Protein AF-A0A1V6Q5E6-F1 (afdb_monomer_lite)

Sequence (148 aa):
MKRSRRQRTRKPESDSGEDDIIAATSSDSEQGDATYETDLTELEDVSSPRKRLRHEGNLALEPEVSYDAGELYEDPLDEGGVDLSEIPEDFDKAPGTIERRERIESRWKRYCVSQVRNRPNEPKWREAEEALRQASNNNIYRFLRWCL

Structure (mmCIF, N/CA/C/O backbone):
data_AF-A0A1V6Q5E6-F1
#
_entry.id   AF-A0A1V6Q5E6-F1
#
loop_
_atom_site.group_PDB
_atom_site.id
_atom_site.type_symbol
_atom_site.label_atom_id
_atom_site.label_alt_id
_atom_site.label_comp_id
_atom_site.label_asym_id
_atom_site.label_entity_id
_atom_site.label_seq_id
_atom_site.pdbx_PDB_ins_code
_atom_site.Cartn_x
_atom_site.Cartn_y
_atom_site.Cartn_z
_atom_site.occupancy
_atom_site.B_iso_or_equiv
_atom_site.auth_seq_id
_atom_site.auth_comp_id
_atom_site.auth_asym_id
_atom_site.auth_atom_id
_atom_site.pdbx_PDB_model_num
ATOM 1 N N . MET A 1 1 ? -44.774 -5.336 -28.197 1.00 40.59 1 MET A N 1
ATOM 2 C CA . MET A 1 1 ? -45.723 -6.390 -27.747 1.00 40.59 1 MET A CA 1
ATOM 3 C C . MET A 1 1 ? -45.002 -7.736 -27.676 1.00 40.59 1 MET A C 1
ATOM 5 O O . MET A 1 1 ? -44.041 -7.901 -28.406 1.00 40.59 1 MET A O 1
ATOM 9 N N . LYS A 1 2 ? -45.515 -8.677 -26.863 1.00 55.44 2 LYS A N 1
ATOM 10 C CA . LYS A 1 2 ? -45.087 -10.091 -26.703 1.00 55.44 2 LYS A CA 1
ATOM 11 C C . LYS A 1 2 ? -43.694 -10.334 -26.080 1.00 55.44 2 LYS A C 1
ATOM 13 O O . LYS A 1 2 ? -42.654 -10.114 -26.681 1.00 55.44 2 LYS A O 1
ATOM 18 N N . ARG A 1 3 ? -43.724 -10.848 -24.842 1.00 52.19 3 ARG A N 1
ATOM 19 C CA . ARG A 1 3 ? -42.598 -11.448 -24.102 1.00 52.19 3 ARG A CA 1
ATOM 20 C C . ARG A 1 3 ? -42.420 -12.908 -24.542 1.00 52.19 3 ARG A C 1
ATOM 22 O O . ARG A 1 3 ? -43.413 -13.543 -24.887 1.00 52.19 3 ARG A O 1
ATOM 29 N N . SER A 1 4 ? -41.232 -13.484 -24.363 1.00 59.69 4 SER A N 1
ATOM 30 C CA . SER A 1 4 ? -41.102 -14.931 -24.139 1.00 59.69 4 SER A CA 1
ATOM 31 C C . SER A 1 4 ? -40.084 -15.206 -23.035 1.00 59.69 4 SER A C 1
ATOM 33 O O . SER A 1 4 ? -38.993 -14.645 -23.026 1.00 59.69 4 SER A O 1
ATOM 35 N N . ARG A 1 5 ? -40.482 -16.032 -22.066 1.00 60.09 5 ARG A N 1
ATOM 36 C CA . ARG A 1 5 ? -39.714 -16.428 -20.880 1.00 60.09 5 ARG A CA 1
ATOM 37 C C . ARG A 1 5 ? -39.904 -17.932 -20.730 1.00 60.09 5 ARG A C 1
ATOM 39 O O . ARG A 1 5 ? -41.044 -18.374 -20.617 1.00 60.09 5 ARG A O 1
ATOM 46 N N . ARG A 1 6 ? -38.823 -18.709 -20.669 1.00 58.12 6 ARG A N 1
ATOM 47 C CA . ARG A 1 6 ? -38.855 -20.079 -20.131 1.00 58.12 6 ARG A CA 1
ATOM 48 C C . ARG A 1 6 ? -37.880 -20.186 -18.960 1.00 58.12 6 ARG A C 1
ATOM 50 O O . ARG A 1 6 ? -36.851 -19.523 -18.941 1.00 58.12 6 ARG A O 1
ATOM 57 N N . GLN A 1 7 ? -38.286 -20.943 -17.946 1.00 48.78 7 GLN A N 1
ATOM 58 C CA . GLN A 1 7 ? -37.579 -21.164 -16.679 1.00 48.78 7 GLN A CA 1
ATOM 59 C C . GLN A 1 7 ? -37.316 -22.670 -16.487 1.00 48.78 7 GLN A C 1
ATOM 61 O O . GLN A 1 7 ? -38.016 -23.456 -17.123 1.00 48.78 7 GLN A O 1
ATOM 66 N N . ARG A 1 8 ? -36.493 -23.012 -15.469 1.00 46.16 8 ARG A N 1
ATOM 67 C CA . ARG A 1 8 ? -36.421 -24.319 -14.749 1.00 46.16 8 ARG A CA 1
ATOM 68 C C . ARG A 1 8 ? -35.849 -25.497 -15.580 1.00 46.16 8 ARG A C 1
ATOM 70 O O . ARG A 1 8 ? -36.065 -25.532 -16.780 1.00 46.16 8 ARG A O 1
ATOM 77 N N . THR A 1 9 ? -35.120 -26.501 -15.062 1.00 41.97 9 THR A N 1
ATOM 78 C CA . THR A 1 9 ? -34.518 -26.865 -13.735 1.00 41.97 9 THR A CA 1
ATOM 79 C C . THR A 1 9 ? -33.318 -27.831 -14.009 1.00 41.97 9 THR A C 1
ATOM 81 O O . THR A 1 9 ? -33.055 -28.065 -15.181 1.00 41.97 9 THR A O 1
ATOM 84 N N . ARG A 1 10 ? -32.532 -28.441 -13.094 1.00 42.34 10 ARG A N 1
ATOM 85 C CA . ARG A 1 10 ? -32.538 -28.684 -11.622 1.00 42.34 10 ARG A CA 1
ATOM 86 C C . ARG A 1 10 ? -31.073 -28.886 -11.120 1.00 42.34 10 ARG A C 1
ATOM 88 O O . ARG A 1 10 ? -30.170 -28.958 -11.943 1.00 42.34 10 ARG A O 1
ATOM 95 N N . LYS A 1 11 ? -30.857 -29.055 -9.804 1.00 46.03 11 LYS A N 1
ATOM 96 C CA . LYS A 1 11 ? -29.747 -29.859 -9.217 1.00 46.03 11 LYS A CA 1
ATOM 97 C C . LYS A 1 11 ? -30.192 -31.336 -9.052 1.00 46.03 11 LYS A C 1
ATOM 99 O O . LYS A 1 11 ? -31.403 -31.576 -9.115 1.00 46.03 11 LYS A O 1
ATOM 104 N N . PRO A 1 12 ? -29.271 -32.304 -8.892 1.00 55.62 12 PRO A N 1
ATOM 105 C CA . PRO A 1 12 ? -28.794 -32.724 -7.552 1.00 55.62 12 PRO A CA 1
ATOM 106 C C . PRO A 1 12 ? -27.243 -32.675 -7.472 1.00 55.62 12 PRO A C 1
ATOM 108 O O . PRO A 1 12 ? -26.594 -32.634 -8.510 1.00 55.62 12 PRO A O 1
ATOM 111 N N . GLU A 1 13 ? -26.555 -32.450 -6.348 1.00 42.53 13 GLU A N 1
ATOM 112 C CA . GLU A 1 13 ? -26.527 -33.183 -5.061 1.00 42.53 13 GLU A CA 1
ATOM 113 C C . GLU A 1 13 ? -26.047 -34.639 -5.176 1.00 42.53 13 GLU A C 1
ATOM 115 O O . GLU A 1 13 ? -26.749 -35.499 -5.699 1.00 42.53 13 GLU A O 1
ATOM 120 N N . SER A 1 14 ? -24.846 -34.893 -4.651 1.00 53.09 14 SER A N 1
ATOM 121 C CA . SER A 1 14 ? -24.370 -36.204 -4.211 1.00 53.09 14 SER A CA 1
ATOM 122 C C . SER A 1 14 ? -23.356 -35.960 -3.094 1.00 53.09 14 SER A C 1
ATOM 124 O O . SER A 1 14 ? -22.399 -35.215 -3.295 1.00 53.09 14 SER A O 1
ATOM 126 N N . ASP A 1 15 ? -23.617 -36.549 -1.935 1.00 47.75 15 ASP A N 1
ATOM 127 C CA . ASP A 1 15 ? -22.832 -36.488 -0.699 1.00 47.75 15 ASP A CA 1
ATOM 128 C C . ASP A 1 15 ? -22.757 -37.919 -0.135 1.00 47.75 15 ASP A C 1
ATOM 130 O O . ASP A 1 15 ? -23.718 -38.672 -0.326 1.00 47.75 15 ASP A O 1
ATOM 134 N N . SER A 1 16 ? -21.607 -38.295 0.439 1.00 47.53 16 SER A N 1
ATOM 135 C CA . SER A 1 16 ? -21.148 -39.644 0.863 1.00 47.53 16 SER A CA 1
ATOM 136 C C . SER A 1 16 ? -19.661 -39.787 0.493 1.00 47.53 16 SER A C 1
ATOM 138 O O . SER A 1 16 ? -19.301 -39.507 -0.651 1.00 47.53 16 SER A O 1
ATOM 140 N N . GLY A 1 17 ? -18.744 -40.228 1.357 1.00 42.28 17 GLY A N 1
ATOM 141 C CA . GLY A 1 17 ? -18.836 -40.688 2.749 1.00 42.28 17 GLY A CA 1
ATOM 142 C C . GLY A 1 17 ? -17.412 -40.969 3.273 1.00 42.28 17 GLY A C 1
ATOM 143 O O . GLY A 1 17 ? -16.461 -40.904 2.494 1.00 42.28 17 GLY A O 1
ATOM 144 N N . GLU A 1 18 ? -17.257 -41.204 4.576 1.00 56.50 18 GLU A N 1
ATOM 145 C CA . GLU A 1 18 ? -15.961 -41.272 5.285 1.00 56.50 18 GLU A CA 1
ATOM 146 C C . GLU A 1 18 ? -15.202 -42.630 5.212 1.00 56.50 18 GLU A C 1
ATOM 148 O O . GLU A 1 18 ? -15.596 -43.517 4.457 1.00 56.50 18 GLU A O 1
ATOM 153 N N . ASP A 1 19 ? -14.118 -42.740 6.007 1.00 49.97 19 ASP A N 1
ATOM 154 C CA . ASP A 1 19 ? -13.288 -43.923 6.361 1.00 49.97 19 ASP A CA 1
ATOM 155 C C . ASP A 1 19 ? -12.092 -44.348 5.448 1.00 49.97 19 ASP A C 1
ATOM 157 O O . ASP A 1 19 ? -12.187 -44.310 4.224 1.00 49.97 19 ASP A O 1
ATOM 161 N N . ASP A 1 20 ? -10.929 -44.842 5.941 1.00 50.84 20 ASP A N 1
ATOM 162 C CA . ASP A 1 20 ? -10.232 -44.691 7.251 1.00 50.84 20 ASP A CA 1
ATOM 163 C C . ASP A 1 20 ? -8.749 -45.241 7.209 1.00 50.84 20 ASP A C 1
ATOM 165 O O . ASP A 1 20 ? -8.377 -45.974 6.295 1.00 50.84 20 ASP A O 1
ATOM 169 N N . ILE A 1 21 ? -7.932 -44.904 8.229 1.00 48.59 21 ILE A N 1
ATOM 170 C CA . ILE A 1 21 ? -6.675 -45.495 8.808 1.00 48.59 21 ILE A CA 1
ATOM 171 C C . ILE A 1 21 ? -5.339 -45.815 8.035 1.00 48.59 21 ILE A C 1
ATOM 173 O O . ILE A 1 21 ? -5.259 -46.658 7.151 1.00 48.59 21 ILE A O 1
ATOM 177 N N . ILE A 1 22 ? -4.240 -45.254 8.598 1.00 49.56 22 ILE A N 1
ATOM 178 C CA . ILE A 1 22 ? -2.800 -45.666 8.764 1.00 49.56 22 ILE A CA 1
ATOM 179 C C . ILE A 1 22 ? -1.934 -46.373 7.688 1.00 49.56 22 ILE A C 1
ATOM 181 O O . ILE A 1 22 ? -2.155 -47.520 7.319 1.00 49.56 22 ILE A O 1
ATOM 185 N N . ALA A 1 23 ? -0.724 -45.811 7.501 1.00 46.88 23 ALA A N 1
ATOM 186 C CA . ALA A 1 23 ? 0.557 -46.458 7.867 1.00 46.88 23 ALA A CA 1
ATOM 187 C C . ALA A 1 23 ? 1.662 -45.397 8.115 1.00 46.88 23 ALA A C 1
ATOM 189 O O . ALA A 1 23 ? 1.610 -44.311 7.545 1.00 46.88 23 ALA A O 1
ATOM 190 N N . ALA A 1 24 ? 2.654 -45.695 8.964 1.00 47.88 24 ALA A N 1
ATOM 191 C CA . ALA A 1 24 ? 3.768 -44.794 9.314 1.00 47.88 24 ALA A CA 1
ATOM 192 C C . ALA A 1 24 ? 5.147 -45.401 8.963 1.00 47.88 24 ALA A C 1
ATOM 194 O O . ALA A 1 24 ? 5.218 -46.566 8.580 1.00 47.88 24 ALA A O 1
ATOM 195 N N . THR A 1 25 ? 6.230 -44.638 9.205 1.00 43.53 25 THR A N 1
ATOM 196 C CA . THR A 1 25 ? 7.675 -44.959 8.996 1.00 43.53 25 THR A CA 1
ATOM 197 C C . THR A 1 25 ? 8.135 -44.905 7.525 1.00 43.53 25 THR A C 1
ATOM 199 O O . THR A 1 25 ? 7.429 -45.364 6.641 1.00 43.53 25 THR A O 1
ATOM 202 N N . SER A 1 26 ? 9.266 -44.287 7.159 1.00 44.53 26 SER A N 1
ATOM 203 C CA . SER A 1 26 ? 10.617 -44.423 7.732 1.00 44.53 26 SER A CA 1
ATOM 204 C C . SER A 1 26 ? 11.540 -43.232 7.408 1.00 44.53 26 SER A C 1
ATOM 206 O O . SER A 1 26 ? 11.320 -42.556 6.411 1.00 44.53 26 SER A O 1
ATOM 208 N N . SER A 1 27 ? 12.611 -43.107 8.204 1.00 46.81 27 SER A N 1
ATOM 209 C CA . SER A 1 27 ? 13.894 -42.406 7.977 1.00 46.81 27 SER A CA 1
ATOM 210 C C . SER A 1 27 ? 13.867 -40.916 7.590 1.00 46.81 27 SER A C 1
ATOM 212 O O . SER A 1 27 ? 13.299 -40.520 6.583 1.00 46.81 27 SER A O 1
ATOM 214 N N . ASP A 1 28 ? 14.432 -40.007 8.384 1.00 47.72 28 ASP A N 1
ATOM 215 C CA . ASP A 1 28 ? 15.825 -39.953 8.876 1.00 47.72 28 ASP A CA 1
ATOM 216 C C . ASP A 1 28 ? 16.851 -39.665 7.768 1.00 47.72 28 ASP A C 1
ATOM 218 O O . ASP A 1 28 ? 17.113 -40.487 6.888 1.00 47.72 28 ASP A O 1
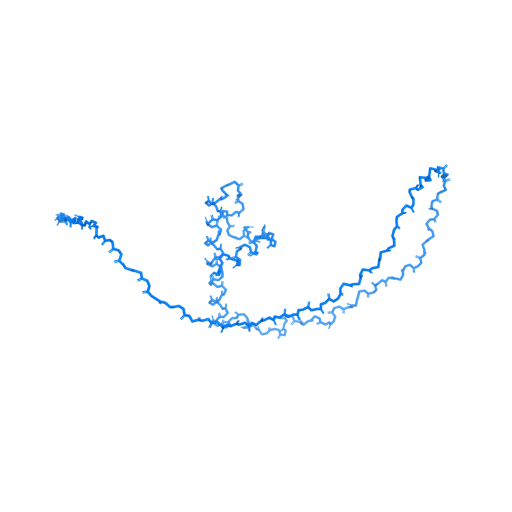ATOM 222 N N . SER A 1 29 ? 17.416 -38.462 7.829 1.00 57.75 29 SER A N 1
ATOM 223 C CA . SER A 1 29 ? 18.678 -38.052 7.213 1.00 57.75 29 SER A CA 1
ATOM 224 C C . SER A 1 29 ? 19.098 -36.763 7.907 1.00 57.75 29 SER A C 1
ATOM 226 O O . SER A 1 29 ? 18.480 -35.711 7.735 1.00 57.75 29 SER A O 1
ATOM 228 N N . GLU A 1 30 ? 20.099 -36.897 8.765 1.00 53.50 30 GLU A N 1
ATOM 229 C CA . GLU A 1 30 ? 20.595 -35.839 9.633 1.00 53.50 30 GLU A CA 1
ATOM 230 C C . GLU A 1 30 ? 21.425 -34.776 8.881 1.00 53.50 30 GLU A C 1
ATOM 232 O O . GLU A 1 30 ? 21.711 -34.876 7.689 1.00 53.50 30 GLU A O 1
ATOM 237 N N . GLN A 1 31 ? 21.923 -33.825 9.676 1.00 53.91 31 GLN A N 1
ATOM 238 C CA . GLN A 1 31 ? 23.225 -33.178 9.494 1.00 53.91 31 GLN A CA 1
ATOM 239 C C . GLN A 1 31 ? 23.285 -31.942 8.578 1.00 53.91 31 GLN A C 1
ATOM 241 O O . GLN A 1 31 ? 23.606 -31.979 7.393 1.00 53.91 31 GLN A O 1
ATOM 246 N N . GLY A 1 32 ? 23.083 -30.798 9.231 1.00 51.06 32 GLY A N 1
ATOM 247 C CA . GLY A 1 32 ? 23.431 -29.458 8.761 1.00 51.06 32 GLY A CA 1
ATOM 248 C C . GLY A 1 32 ? 23.879 -28.596 9.942 1.00 51.06 32 GLY A C 1
ATOM 249 O O . GLY A 1 32 ? 23.344 -27.511 10.147 1.00 51.06 32 GLY A O 1
ATOM 250 N N . ASP A 1 33 ? 24.786 -29.131 10.767 1.00 54.53 33 ASP A N 1
ATOM 251 C CA . ASP A 1 33 ? 25.372 -28.409 11.898 1.00 54.53 33 ASP A CA 1
ATOM 252 C C . ASP A 1 33 ? 26.211 -27.231 11.385 1.00 54.53 33 ASP A C 1
ATOM 254 O O . ASP A 1 33 ? 27.189 -27.404 10.656 1.00 54.53 33 ASP A O 1
ATOM 258 N N . ALA A 1 34 ? 25.783 -26.026 11.749 1.00 59.84 34 ALA A N 1
ATOM 259 C CA . ALA A 1 34 ? 26.460 -24.772 11.467 1.00 59.84 34 ALA A CA 1
ATOM 260 C C . ALA A 1 34 ? 26.453 -23.924 12.742 1.00 59.84 34 ALA A C 1
ATOM 262 O O . ALA A 1 34 ? 25.835 -22.860 12.815 1.00 59.84 34 ALA A O 1
ATOM 263 N N . THR A 1 35 ? 27.131 -24.451 13.762 1.00 50.84 35 THR A N 1
ATOM 264 C CA . THR A 1 35 ? 27.489 -23.744 14.991 1.00 50.84 35 THR A CA 1
ATOM 265 C C . THR A 1 35 ? 28.180 -22.417 14.644 1.00 50.84 35 THR A C 1
ATOM 267 O O . THR A 1 35 ? 29.352 -22.397 14.267 1.00 50.84 35 THR A O 1
ATOM 270 N N . TYR A 1 36 ? 27.459 -21.298 14.758 1.00 54.62 36 TYR A N 1
ATOM 271 C CA . TYR A 1 36 ? 28.061 -19.968 14.761 1.00 54.62 36 TYR A CA 1
ATOM 272 C C . TYR A 1 36 ? 28.333 -19.566 16.212 1.00 54.62 36 TYR A C 1
ATOM 274 O O . TYR A 1 36 ? 27.448 -19.101 16.926 1.00 54.62 36 TYR A O 1
ATOM 282 N N . GLU A 1 37 ? 29.570 -19.755 16.665 1.00 51.25 37 GLU A N 1
ATOM 283 C CA . GLU A 1 37 ? 30.011 -19.132 17.911 1.00 51.25 37 GLU A CA 1
ATOM 284 C C . GLU A 1 37 ? 30.260 -17.644 17.656 1.00 51.25 37 GLU A C 1
ATOM 286 O O . GLU A 1 37 ? 31.198 -17.256 16.959 1.00 51.25 37 GLU A O 1
ATOM 291 N N . THR A 1 38 ? 29.390 -16.797 18.203 1.00 53.75 38 THR A N 1
ATOM 292 C CA . THR A 1 38 ? 29.625 -15.354 18.296 1.00 53.75 38 THR A CA 1
ATOM 293 C C . THR A 1 38 ? 30.088 -15.002 19.701 1.00 53.75 38 THR A C 1
ATOM 295 O O . THR A 1 38 ? 29.305 -14.492 20.504 1.00 53.75 38 THR A O 1
ATOM 298 N N . ASP A 1 39 ? 31.371 -15.242 19.970 1.00 49.94 39 ASP A N 1
ATOM 299 C CA . ASP A 1 39 ? 32.074 -14.661 21.115 1.00 49.94 39 ASP A CA 1
ATOM 300 C C . ASP A 1 39 ? 32.223 -13.144 20.909 1.00 49.94 39 ASP A C 1
ATOM 302 O O . ASP A 1 39 ? 33.221 -12.636 20.394 1.00 49.94 39 ASP A O 1
ATOM 306 N N . LEU A 1 40 ? 31.194 -12.398 21.312 1.00 58.50 40 LEU A N 1
ATOM 307 C CA . LEU A 1 40 ? 31.305 -10.975 21.613 1.00 58.50 40 LEU A CA 1
ATOM 308 C C . LEU A 1 40 ? 31.409 -10.835 23.129 1.00 58.50 40 LEU A C 1
ATOM 310 O O . LEU A 1 40 ? 30.406 -10.789 23.835 1.00 58.50 40 LEU A O 1
ATOM 314 N N . THR A 1 41 ? 32.652 -10.797 23.607 1.00 59.62 41 THR A N 1
ATOM 315 C CA . THR A 1 41 ? 33.014 -10.660 25.021 1.00 59.62 41 THR A CA 1
ATOM 316 C C . THR A 1 41 ? 32.281 -9.502 25.696 1.00 59.62 41 THR A C 1
ATOM 318 O O . THR A 1 41 ? 32.471 -8.343 25.315 1.00 59.62 41 THR A O 1
ATOM 321 N N . GLU A 1 42 ? 31.515 -9.809 26.744 1.00 51.53 42 GLU A N 1
ATOM 322 C CA . GLU A 1 42 ? 31.039 -8.816 27.707 1.00 51.53 42 GLU A CA 1
ATOM 323 C C . GLU A 1 42 ? 32.236 -8.105 28.354 1.00 51.53 42 GLU A C 1
ATOM 325 O O . GLU A 1 42 ? 33.152 -8.751 28.866 1.00 51.53 42 GLU A O 1
ATOM 330 N N . LEU A 1 43 ? 32.206 -6.770 28.380 1.00 49.91 43 LEU A N 1
ATOM 331 C CA . LEU A 1 43 ? 33.052 -5.987 29.277 1.00 49.91 43 LEU A CA 1
ATOM 332 C C . LEU A 1 43 ? 32.211 -5.526 30.473 1.00 49.91 43 LEU A C 1
ATOM 334 O O . LEU A 1 43 ? 31.780 -4.377 30.552 1.00 49.91 43 LEU A O 1
ATOM 338 N N . GLU A 1 44 ? 31.964 -6.457 31.391 1.00 43.44 44 GLU A N 1
ATOM 339 C CA . GLU A 1 44 ? 31.509 -6.151 32.748 1.00 43.44 44 GLU A CA 1
ATOM 340 C C . GLU A 1 44 ? 32.620 -5.381 33.487 1.00 43.44 44 GLU A C 1
ATOM 342 O O . GLU A 1 44 ? 33.657 -5.957 33.816 1.00 43.44 44 GLU A O 1
ATOM 347 N N . ASP A 1 45 ? 32.401 -4.097 33.791 1.00 51.00 45 ASP A N 1
ATOM 348 C CA . ASP A 1 45 ? 33.134 -3.410 34.864 1.00 51.00 45 ASP A CA 1
ATOM 349 C C . ASP A 1 45 ? 32.178 -3.093 36.021 1.00 51.00 45 ASP A C 1
ATOM 351 O O . ASP A 1 45 ? 31.334 -2.192 35.967 1.00 51.00 45 ASP A O 1
ATOM 355 N N . VAL A 1 46 ? 32.288 -3.896 37.078 1.00 46.12 46 VAL A N 1
ATOM 356 C CA . VAL A 1 46 ? 31.401 -3.862 38.239 1.00 46.12 46 VAL A CA 1
ATOM 357 C C . VAL A 1 46 ? 32.003 -2.979 39.328 1.00 46.12 46 VAL A C 1
ATOM 359 O O . VAL A 1 46 ? 32.791 -3.440 40.153 1.00 46.12 46 VAL A O 1
ATOM 362 N N . SER A 1 47 ? 31.543 -1.727 39.428 1.00 43.69 47 SER A N 1
ATOM 363 C CA . SER A 1 47 ? 31.870 -0.853 40.568 1.00 43.69 47 SER A CA 1
ATOM 364 C C . SER A 1 47 ? 30.641 -0.207 41.220 1.00 43.69 47 SER A C 1
ATOM 366 O O . SER A 1 47 ? 30.280 0.937 40.974 1.00 43.69 47 SER A O 1
ATOM 368 N N . SER A 1 48 ? 30.000 -1.042 42.045 1.00 42.97 48 SER A N 1
ATOM 369 C CA . SER A 1 48 ? 29.268 -0.829 43.314 1.00 42.97 48 SER A CA 1
ATOM 370 C C . SER A 1 48 ? 28.744 0.556 43.804 1.00 42.97 48 SER A C 1
ATOM 372 O O . SER A 1 48 ? 29.234 1.621 43.450 1.00 42.97 48 SER A O 1
ATOM 374 N N . PRO A 1 49 ? 27.742 0.567 44.720 1.00 47.19 49 PRO A N 1
ATOM 375 C CA . PRO A 1 49 ? 26.814 1.694 44.880 1.00 47.19 49 PRO A CA 1
ATOM 376 C C . PRO A 1 49 ? 26.968 2.539 46.169 1.00 47.19 49 PRO A C 1
ATOM 378 O O . PRO A 1 49 ? 27.698 2.196 47.098 1.00 47.19 49 PRO A O 1
ATOM 381 N N . ARG A 1 50 ? 26.068 3.541 46.284 1.00 38.03 50 ARG A N 1
ATOM 382 C CA . ARG A 1 50 ? 25.816 4.498 47.399 1.00 38.03 50 ARG A CA 1
ATOM 383 C C . ARG A 1 50 ? 26.699 5.760 47.307 1.00 38.03 50 ARG A C 1
ATOM 385 O O . ARG A 1 50 ? 27.886 5.676 47.058 1.00 38.03 50 ARG A O 1
ATOM 392 N N . LYS A 1 51 ? 26.184 6.969 47.570 1.00 44.84 51 LYS A N 1
ATOM 393 C CA . LYS A 1 51 ? 25.148 7.339 48.558 1.00 44.84 51 LYS A CA 1
ATOM 394 C C . LYS A 1 51 ? 24.190 8.413 48.024 1.00 44.84 51 LYS A C 1
ATOM 396 O O . LYS A 1 51 ? 24.604 9.332 47.332 1.00 44.84 51 LYS A O 1
ATOM 401 N N . ARG A 1 52 ? 22.923 8.357 48.458 1.00 51.22 52 ARG A N 1
ATOM 402 C CA . ARG A 1 52 ? 22.022 9.520 48.405 1.00 51.22 52 ARG A CA 1
ATOM 403 C C . ARG A 1 52 ? 22.547 10.579 49.376 1.00 51.22 52 ARG A C 1
ATOM 405 O O . ARG A 1 52 ? 22.614 10.296 50.570 1.00 51.22 52 ARG A O 1
ATOM 412 N N . LEU A 1 53 ? 22.828 11.783 48.892 1.00 41.62 53 LEU A N 1
ATOM 413 C CA . LEU A 1 53 ? 22.932 12.972 49.733 1.00 41.62 53 LEU A CA 1
ATOM 414 C C . LEU A 1 53 ? 21.845 13.948 49.283 1.00 41.62 53 LEU A C 1
ATOM 416 O O . LEU A 1 53 ? 21.949 14.552 48.221 1.00 41.62 53 LEU A O 1
ATOM 420 N N . ARG A 1 54 ? 20.771 14.070 50.074 1.00 45.38 54 ARG A N 1
ATOM 421 C CA . ARG A 1 54 ? 19.874 15.224 49.941 1.00 45.38 54 ARG A CA 1
ATOM 422 C C . ARG A 1 54 ? 20.675 16.449 50.363 1.00 45.38 54 ARG A C 1
ATOM 424 O O . ARG A 1 54 ? 21.100 16.501 51.514 1.00 45.38 54 ARG A O 1
ATOM 431 N N . HIS A 1 55 ? 20.826 17.417 49.471 1.00 41.00 55 HIS A N 1
ATOM 432 C CA . HIS A 1 55 ? 21.262 18.755 49.840 1.00 41.00 55 HIS A CA 1
ATOM 433 C C . HIS A 1 55 ? 20.071 19.709 49.710 1.00 41.00 55 HIS A C 1
ATOM 435 O O . HIS A 1 55 ? 19.849 20.315 48.667 1.00 41.00 55 HIS A O 1
ATOM 441 N N . GLU A 1 56 ? 19.276 19.803 50.776 1.00 45.88 56 GLU A N 1
ATOM 442 C CA . GLU A 1 56 ? 18.375 20.944 50.958 1.00 45.88 56 GLU A CA 1
ATOM 443 C C . GLU A 1 56 ? 19.239 22.172 51.250 1.00 45.88 56 GLU A C 1
ATOM 445 O O . GLU A 1 56 ? 20.044 22.166 52.179 1.00 45.88 56 GLU A O 1
ATOM 450 N N . GLY A 1 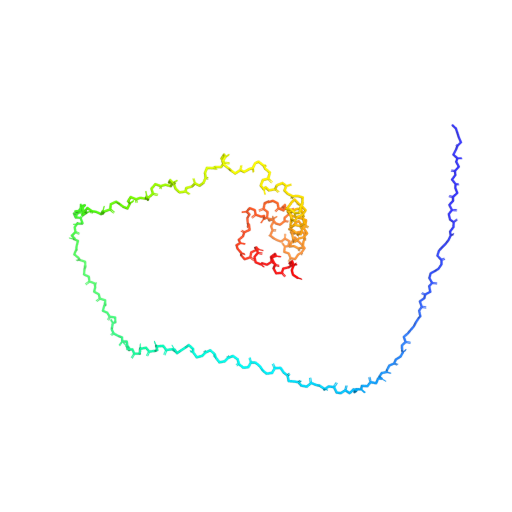57 ? 19.098 23.207 50.428 1.00 40.53 57 GLY A N 1
ATOM 451 C CA . GLY A 1 57 ? 19.903 24.418 50.507 1.00 40.53 57 GLY A CA 1
ATOM 452 C C . GLY A 1 57 ? 19.226 25.548 49.751 1.00 40.53 57 GLY A C 1
ATOM 453 O O . GLY A 1 57 ? 19.691 25.946 48.691 1.00 40.53 57 GLY A O 1
ATOM 454 N N . ASN A 1 58 ? 18.107 26.038 50.289 1.00 48.38 58 ASN A N 1
ATOM 455 C CA . ASN A 1 58 ? 17.480 27.263 49.802 1.00 48.38 58 ASN A CA 1
ATOM 456 C C . ASN A 1 58 ? 18.398 28.455 50.096 1.00 48.38 58 ASN A C 1
ATOM 458 O O . ASN A 1 58 ? 18.379 28.990 51.202 1.00 48.38 58 ASN A O 1
ATOM 462 N N . LEU A 1 59 ? 19.163 28.890 49.098 1.00 48.34 59 LEU A N 1
ATOM 463 C CA . LEU A 1 59 ? 19.686 30.249 49.019 1.00 48.34 59 LEU A CA 1
ATOM 464 C C . LEU A 1 59 ? 19.353 30.787 47.632 1.00 48.34 59 LEU A C 1
ATOM 466 O O . LEU A 1 59 ? 19.916 30.351 46.631 1.00 48.34 59 LEU A O 1
ATOM 470 N N . ALA A 1 60 ? 18.390 31.706 47.594 1.00 49.91 60 ALA A N 1
ATOM 471 C CA . ALA A 1 60 ? 18.040 32.429 46.386 1.00 49.91 60 ALA A CA 1
ATOM 472 C C . ALA A 1 60 ? 19.225 33.308 45.973 1.00 49.91 60 ALA A C 1
ATOM 474 O O . ALA A 1 60 ? 19.583 34.251 46.679 1.00 49.91 60 ALA A O 1
ATOM 475 N N . LEU A 1 61 ? 19.819 32.979 44.833 1.00 52.72 61 LEU A N 1
ATOM 476 C CA . LEU A 1 61 ? 20.700 33.854 44.080 1.00 52.72 61 LEU A CA 1
ATOM 477 C C . LEU A 1 61 ? 20.136 33.891 42.664 1.00 52.72 61 LEU A C 1
ATOM 479 O O . LEU A 1 61 ? 20.033 32.854 42.007 1.00 52.72 61 LEU A O 1
ATOM 483 N N . GLU A 1 62 ? 19.703 35.080 42.256 1.00 52.00 62 GLU A N 1
ATOM 484 C CA . GLU A 1 62 ? 19.195 35.358 40.915 1.00 52.00 62 GLU A CA 1
ATOM 485 C C . GLU A 1 62 ? 20.214 34.870 39.874 1.00 52.00 62 GLU A C 1
ATOM 487 O O . GLU A 1 62 ? 21.392 35.231 39.974 1.00 52.00 62 GLU A O 1
ATOM 492 N N . PRO A 1 63 ? 19.808 34.084 38.863 1.00 44.84 63 PRO A N 1
ATOM 493 C CA . PRO A 1 63 ? 20.662 33.830 37.718 1.00 44.84 63 PRO A CA 1
ATOM 494 C C . PRO A 1 63 ? 20.809 35.129 36.917 1.00 44.84 63 PRO A C 1
ATOM 496 O O . PRO A 1 63 ? 19.989 35.433 36.049 1.00 44.84 63 PRO A O 1
ATOM 499 N N . GLU A 1 64 ? 21.870 35.896 37.182 1.00 44.62 64 GLU A N 1
ATOM 500 C CA . GLU A 1 64 ? 22.418 36.777 36.154 1.00 44.62 64 GLU A CA 1
ATOM 501 C C . GLU A 1 64 ? 22.781 35.883 34.968 1.00 44.62 64 GLU A C 1
ATOM 503 O O . GLU A 1 64 ? 23.749 35.123 35.008 1.00 44.62 64 GLU A O 1
ATOM 508 N N . VAL A 1 65 ? 21.949 35.930 33.927 1.00 43.12 65 VAL A N 1
ATOM 509 C CA . VAL A 1 65 ? 22.176 35.198 32.683 1.00 43.12 65 VAL A CA 1
ATOM 510 C C . VAL A 1 65 ? 23.330 35.882 31.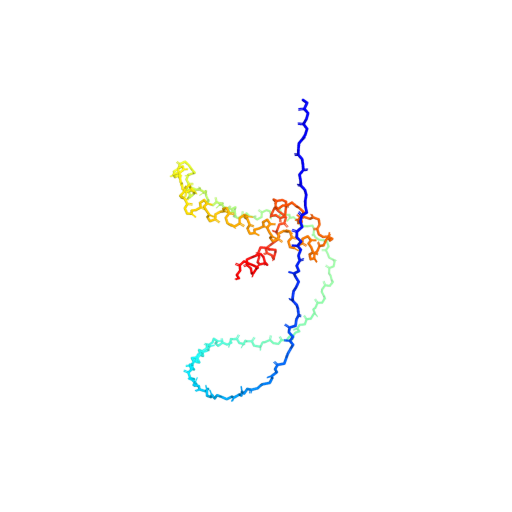960 1.00 43.12 65 VAL A C 1
ATOM 512 O O . VAL A 1 65 ? 23.137 36.714 31.075 1.00 43.12 65 VAL A O 1
ATOM 515 N N . SER A 1 66 ? 24.555 35.543 32.359 1.00 51.44 66 SER A N 1
ATOM 516 C CA . SER A 1 66 ? 25.726 35.755 31.526 1.00 51.44 66 SER A CA 1
ATOM 517 C C . SER A 1 66 ? 25.513 34.929 30.264 1.00 51.44 66 SER A C 1
ATOM 519 O O . SER A 1 66 ? 25.576 33.699 30.311 1.00 51.44 66 SER A O 1
ATOM 521 N N . TYR A 1 67 ? 25.213 35.609 29.159 1.00 53.12 67 TYR A N 1
ATOM 522 C CA . TYR A 1 67 ? 25.156 35.017 27.829 1.00 53.12 67 TYR A CA 1
ATOM 523 C C . TYR A 1 67 ? 26.572 34.592 27.436 1.00 53.12 67 TYR A C 1
ATOM 525 O O . TYR A 1 67 ? 27.279 35.313 26.732 1.00 53.12 67 TYR A O 1
ATOM 533 N N . ASP A 1 68 ? 26.995 33.442 27.958 1.00 56.03 68 ASP A N 1
ATOM 534 C CA . ASP A 1 68 ? 28.149 32.725 27.444 1.00 56.03 68 ASP A CA 1
ATOM 535 C C . ASP A 1 68 ? 27.903 32.478 25.957 1.00 56.03 68 ASP A C 1
ATOM 537 O O . ASP A 1 68 ? 26.782 32.148 25.547 1.00 56.03 68 ASP A O 1
ATOM 541 N N . ALA A 1 69 ? 28.923 32.742 25.148 1.00 60.53 69 ALA A N 1
ATOM 542 C CA . ALA A 1 69 ? 28.799 32.794 23.703 1.00 60.53 69 ALA A CA 1
ATOM 543 C C . ALA A 1 69 ? 28.726 31.368 23.155 1.00 60.53 69 ALA A C 1
ATOM 545 O O . ALA A 1 69 ? 29.704 30.841 22.631 1.00 60.53 69 ALA A O 1
ATOM 546 N N . GLY A 1 70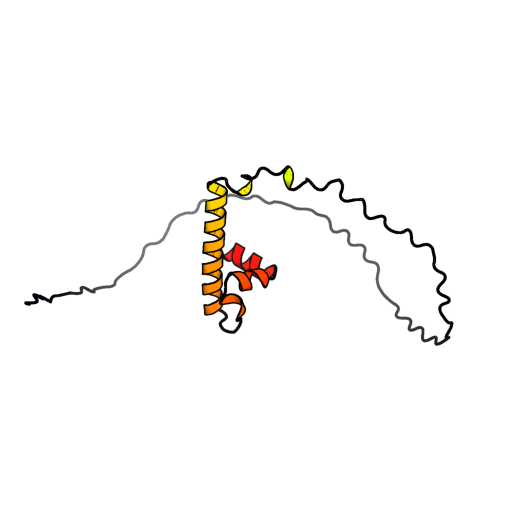 ? 27.554 30.745 23.303 1.00 58.44 70 GLY A N 1
ATOM 547 C CA . GLY A 1 70 ? 27.249 29.464 22.695 1.00 58.44 70 GLY A CA 1
ATOM 548 C C . GLY A 1 70 ? 27.513 29.569 21.204 1.00 58.44 70 GLY A C 1
ATOM 549 O O . GLY A 1 70 ? 26.824 30.323 20.514 1.00 58.44 70 GLY A O 1
ATOM 550 N N . GLU A 1 71 ? 28.534 28.847 20.740 1.00 66.62 71 GLU A N 1
ATOM 551 C CA . GLU A 1 71 ? 28.872 28.766 19.327 1.00 66.62 71 GLU A CA 1
ATOM 552 C C . GLU A 1 71 ? 27.606 28.360 18.577 1.00 66.62 71 GLU A C 1
ATOM 554 O O . GLU A 1 71 ? 27.050 27.277 18.789 1.00 66.62 71 GLU A O 1
ATOM 559 N N . LEU A 1 72 ? 27.100 29.287 17.762 1.00 67.81 72 LEU A N 1
ATOM 560 C CA . LEU A 1 72 ? 25.954 29.026 16.915 1.00 67.81 72 LEU A CA 1
ATOM 561 C C . LEU A 1 72 ? 26.378 27.895 15.988 1.00 67.81 72 LEU A C 1
ATOM 563 O O . LEU A 1 72 ? 27.290 28.074 15.184 1.00 67.81 72 LEU A O 1
ATOM 567 N N . TYR A 1 73 ? 25.740 26.735 16.134 1.00 74.44 73 TYR A N 1
ATOM 568 C CA . TYR A 1 73 ? 25.895 25.649 15.183 1.00 74.44 73 TYR A CA 1
ATOM 569 C C . TYR A 1 73 ? 25.399 26.170 13.834 1.00 74.44 73 TYR A C 1
ATOM 571 O O . TYR A 1 73 ? 24.190 26.252 13.604 1.00 74.44 73 TYR A O 1
ATOM 579 N N . GLU A 1 74 ? 26.335 26.603 12.990 1.00 75.25 74 GLU A N 1
ATOM 580 C CA . GLU A 1 74 ? 26.068 26.905 11.593 1.00 75.25 74 GLU A CA 1
ATOM 581 C C . GLU A 1 74 ? 25.658 25.589 10.945 1.00 75.25 74 GLU A C 1
ATOM 583 O O . GLU A 1 74 ? 26.492 24.732 10.650 1.00 75.25 74 GLU A O 1
ATOM 588 N N . ASP A 1 75 ? 24.343 25.422 10.803 1.00 75.56 75 ASP A N 1
ATOM 589 C CA . ASP A 1 75 ? 23.743 24.347 10.031 1.00 75.56 75 ASP A CA 1
ATOM 590 C C . ASP A 1 75 ? 24.382 24.394 8.635 1.00 75.56 75 ASP A C 1
ATOM 592 O O . ASP A 1 75 ? 24.251 25.421 7.952 1.00 75.56 75 ASP A O 1
ATOM 596 N N . PRO A 1 76 ? 25.168 23.375 8.239 1.00 76.62 76 PRO A N 1
ATOM 597 C CA . PRO A 1 76 ? 25.879 23.419 6.975 1.00 76.62 76 PRO A CA 1
ATOM 598 C C . PRO A 1 76 ? 24.844 23.545 5.864 1.00 76.62 76 PRO A C 1
ATOM 600 O O . PRO A 1 76 ? 23.950 22.707 5.758 1.00 76.62 76 PRO A O 1
ATOM 603 N N . LEU A 1 77 ? 24.965 24.611 5.065 1.00 70.00 77 LEU A N 1
ATOM 604 C CA . LEU A 1 77 ? 24.050 24.901 3.964 1.00 70.00 77 LEU A CA 1
ATOM 605 C C . LEU A 1 77 ? 23.801 23.628 3.146 1.00 70.00 77 LEU A C 1
ATOM 607 O O . LEU A 1 77 ? 24.753 22.942 2.765 1.00 70.00 77 LEU A O 1
ATOM 611 N N . ASP A 1 78 ? 22.529 23.339 2.861 1.00 70.75 78 ASP A N 1
ATOM 612 C CA . ASP A 1 78 ? 22.073 22.169 2.094 1.00 70.75 78 ASP A CA 1
ATOM 613 C C . ASP A 1 78 ? 22.405 22.296 0.588 1.00 70.75 78 ASP A C 1
ATOM 615 O O . ASP A 1 78 ? 21.578 22.079 -0.293 1.00 70.75 78 ASP A O 1
ATOM 619 N N . GLU A 1 79 ? 23.648 22.666 0.270 1.00 67.94 79 GLU A N 1
ATOM 620 C CA . GLU A 1 79 ? 24.199 22.718 -1.091 1.00 67.94 79 GLU A CA 1
ATOM 621 C C . GLU A 1 79 ? 24.526 21.313 -1.637 1.00 67.94 79 GLU A C 1
ATOM 623 O O . GLU A 1 79 ? 24.988 21.168 -2.767 1.00 67.94 79 GLU A O 1
ATOM 628 N N . GLY A 1 80 ? 24.293 20.267 -0.834 1.00 69.50 80 GLY A N 1
ATOM 629 C CA . GLY A 1 80 ? 24.369 18.860 -1.233 1.00 69.50 80 GLY A CA 1
ATOM 630 C C . GLY A 1 80 ? 23.035 18.263 -1.698 1.00 69.50 80 GLY A C 1
ATOM 631 O O . GLY A 1 80 ? 23.020 17.123 -2.170 1.00 69.50 80 GLY A O 1
ATOM 632 N N . GLY A 1 81 ? 21.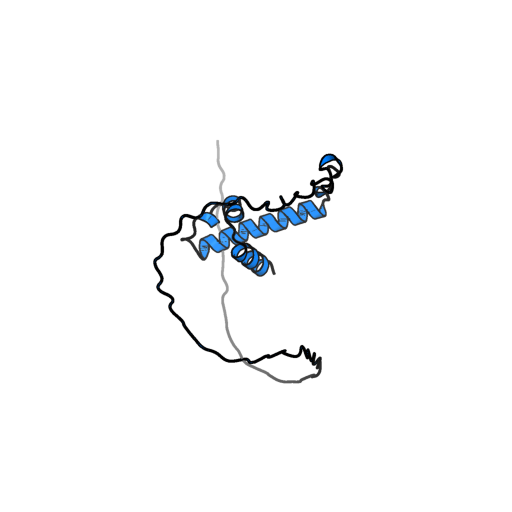924 18.995 -1.568 1.00 73.12 81 GLY A N 1
ATOM 633 C CA . GLY A 1 81 ? 20.622 18.577 -2.073 1.00 73.12 81 GLY A CA 1
ATOM 634 C C . GLY A 1 81 ? 20.613 18.510 -3.601 1.00 73.12 81 GLY A C 1
ATOM 635 O O . GLY A 1 81 ? 20.746 19.530 -4.271 1.00 73.12 81 GLY A O 1
ATOM 636 N N . VAL A 1 82 ? 20.433 17.308 -4.161 1.00 77.69 82 VAL A N 1
ATOM 637 C CA . VAL A 1 82 ? 20.236 17.122 -5.610 1.00 77.69 82 VAL A CA 1
ATOM 638 C C . VAL A 1 82 ? 18.996 17.906 -6.036 1.00 77.69 82 VAL A C 1
ATOM 640 O O . VAL A 1 82 ? 17.910 17.667 -5.499 1.00 77.69 82 VAL A O 1
ATOM 643 N N . ASP A 1 83 ? 19.143 18.820 -6.997 1.00 84.31 83 ASP A N 1
ATOM 644 C CA . ASP A 1 83 ? 18.007 19.591 -7.495 1.00 84.31 83 ASP A CA 1
ATOM 645 C C . ASP A 1 83 ? 16.969 18.640 -8.106 1.00 84.31 83 ASP A C 1
ATOM 647 O O . ASP A 1 83 ? 17.266 17.787 -8.944 1.00 84.31 83 ASP A O 1
ATOM 651 N N . LEU A 1 84 ? 15.712 18.802 -7.696 1.00 79.00 84 LEU A N 1
ATOM 652 C CA . LEU A 1 84 ? 14.601 18.003 -8.199 1.00 79.00 84 LEU A CA 1
ATOM 653 C C . LEU A 1 84 ? 14.387 18.199 -9.709 1.00 79.00 84 LEU A C 1
ATOM 655 O O . LEU A 1 84 ? 13.757 17.345 -10.330 1.00 79.00 84 LEU A O 1
ATOM 659 N N . SER A 1 85 ? 14.915 19.279 -10.305 1.00 83.81 85 SER A N 1
ATOM 660 C CA . SER A 1 85 ? 14.917 19.474 -11.761 1.00 83.81 85 SER A CA 1
ATOM 661 C C . SER A 1 85 ? 15.928 18.592 -12.516 1.00 83.81 85 SER A C 1
ATOM 663 O O . SER A 1 85 ? 15.734 18.336 -13.705 1.00 83.81 85 SER A O 1
ATOM 665 N N . GLU A 1 86 ? 16.958 18.068 -11.838 1.00 87.19 86 GLU A N 1
ATOM 666 C CA . GLU A 1 86 ? 17.931 17.122 -12.409 1.00 87.19 86 GLU A CA 1
ATOM 667 C C . GLU A 1 86 ? 17.407 15.678 -12.433 1.00 87.19 86 GLU A C 1
ATOM 669 O O . GLU A 1 86 ? 17.915 14.840 -13.184 1.00 87.19 86 GLU A O 1
ATOM 674 N N . ILE A 1 87 ? 16.380 15.368 -11.633 1.00 84.81 87 ILE A N 1
ATOM 675 C CA . ILE A 1 87 ? 15.749 14.046 -11.616 1.00 84.81 87 ILE A CA 1
ATOM 676 C C . ILE A 1 87 ? 14.939 13.865 -12.913 1.00 84.81 87 ILE A C 1
ATOM 678 O O . ILE A 1 87 ? 14.027 14.653 -13.175 1.00 84.81 87 ILE A O 1
ATOM 682 N N . PRO A 1 88 ? 15.201 12.815 -13.719 1.00 88.50 88 PRO A N 1
ATOM 683 C CA . PRO A 1 88 ? 14.440 12.558 -14.936 1.00 88.50 88 PRO A CA 1
ATOM 684 C C . PRO A 1 88 ? 12.938 12.435 -14.669 1.00 88.50 88 PRO A C 1
ATOM 686 O O . PRO A 1 88 ? 12.514 11.756 -13.731 1.00 88.50 88 PRO A O 1
ATOM 689 N N . GLU A 1 89 ? 12.116 13.037 -15.536 1.00 85.56 89 GLU A N 1
ATOM 690 C CA . GLU A 1 89 ? 10.652 13.040 -15.388 1.00 85.56 89 GLU A CA 1
ATOM 691 C C . GLU A 1 89 ? 10.048 11.618 -15.384 1.00 85.56 89 GLU A C 1
ATOM 693 O O . GLU A 1 89 ? 8.898 11.433 -14.993 1.00 85.56 89 GLU A O 1
ATOM 698 N N . ASP A 1 90 ? 10.790 10.606 -15.835 1.00 87.25 90 ASP A N 1
ATOM 699 C CA . ASP A 1 90 ? 10.403 9.198 -15.909 1.00 87.25 90 ASP A CA 1
ATOM 700 C C . ASP A 1 90 ? 10.986 8.304 -14.798 1.00 87.25 90 ASP A C 1
ATOM 702 O O . ASP A 1 90 ? 10.722 7.099 -14.798 1.00 87.25 90 ASP A O 1
ATOM 706 N N . PHE A 1 91 ? 11.696 8.870 -13.813 1.00 84.31 91 PHE A N 1
ATOM 707 C CA . PHE A 1 91 ? 12.370 8.138 -12.729 1.00 84.31 91 PHE A CA 1
ATOM 708 C C . PHE A 1 91 ? 11.475 7.109 -12.002 1.00 84.31 91 PHE A C 1
ATOM 710 O O . PHE A 1 91 ? 11.916 5.991 -11.727 1.00 84.31 91 PHE A O 1
ATOM 717 N N . ASP A 1 92 ? 10.203 7.435 -11.729 1.00 83.38 92 ASP A N 1
ATOM 718 C CA . ASP A 1 92 ? 9.229 6.511 -11.119 1.00 83.38 92 ASP A CA 1
ATOM 719 C C . ASP A 1 92 ? 8.313 5.794 -12.136 1.00 83.38 92 ASP A C 1
ATOM 721 O O . ASP A 1 92 ? 7.547 4.899 -11.763 1.00 83.38 92 ASP A O 1
ATOM 725 N N . LYS A 1 93 ? 8.405 6.148 -13.426 1.00 90.06 93 LYS A N 1
ATOM 726 C CA . LYS A 1 93 ? 7.471 5.747 -14.495 1.00 90.06 93 LYS A CA 1
ATOM 727 C C . LYS A 1 93 ? 7.860 4.456 -15.219 1.00 90.06 93 LYS A C 1
ATOM 729 O O . LYS A 1 93 ? 7.134 4.011 -16.109 1.00 90.06 93 LYS A O 1
ATOM 734 N N . ALA A 1 94 ? 8.964 3.813 -14.837 1.00 91.81 94 ALA A N 1
ATOM 735 C CA . ALA A 1 94 ? 9.316 2.490 -15.348 1.00 91.81 94 ALA A CA 1
ATOM 736 C C . ALA A 1 94 ? 8.156 1.489 -15.101 1.00 91.81 94 ALA A C 1
ATOM 738 O O . ALA A 1 94 ? 7.677 1.400 -13.966 1.00 91.81 94 ALA A O 1
ATOM 739 N N . PRO A 1 95 ? 7.712 0.688 -16.096 1.00 93.00 95 PRO A N 1
ATOM 740 C CA . PRO A 1 95 ? 6.511 -0.150 -15.962 1.00 93.00 95 PRO A CA 1
ATOM 741 C C . PRO A 1 95 ? 6.518 -1.081 -14.741 1.00 93.00 95 PRO A C 1
ATOM 743 O O . PRO A 1 95 ? 5.522 -1.190 -14.029 1.00 93.00 95 PRO A O 1
ATOM 746 N N . GLY A 1 96 ? 7.671 -1.687 -14.431 1.00 93.31 96 GLY A N 1
ATOM 747 C CA . GLY A 1 96 ? 7.832 -2.529 -13.242 1.00 93.31 96 GLY A CA 1
ATOM 748 C C . GLY A 1 96 ? 7.696 -1.770 -11.914 1.00 93.31 96 GLY A C 1
ATOM 749 O O . GLY A 1 96 ? 7.217 -2.344 -10.936 1.00 93.31 96 GLY A O 1
ATOM 750 N N . THR A 1 97 ? 8.063 -0.485 -11.869 1.00 93.12 97 THR A N 1
ATOM 751 C CA . THR A 1 97 ? 7.882 0.389 -10.697 1.00 93.12 97 THR A CA 1
ATOM 752 C C . THR A 1 97 ? 6.406 0.719 -10.496 1.00 93.12 97 THR A C 1
ATOM 754 O O . THR A 1 97 ? 5.900 0.560 -9.382 1.00 93.12 97 THR A O 1
ATOM 757 N N . ILE A 1 98 ? 5.695 1.071 -11.575 1.00 93.25 98 ILE A N 1
ATOM 758 C CA . ILE A 1 98 ? 4.244 1.322 -11.563 1.00 93.25 98 ILE A CA 1
ATOM 759 C C . ILE A 1 98 ? 3.498 0.077 -11.064 1.00 93.25 98 ILE A C 1
ATOM 761 O O . ILE A 1 98 ? 2.789 0.149 -10.058 1.00 93.25 98 ILE A O 1
ATOM 765 N N . GLU A 1 99 ? 3.733 -1.090 -11.675 1.00 96.19 99 GLU A N 1
ATOM 766 C CA . GLU A 1 99 ? 3.118 -2.350 -11.240 1.00 96.19 99 GLU A CA 1
ATOM 767 C C . GLU A 1 99 ? 3.421 -2.669 -9.768 1.00 96.19 99 GLU A C 1
ATOM 769 O O . GLU A 1 99 ? 2.556 -3.148 -9.029 1.00 96.19 99 GLU A O 1
ATOM 774 N N . ARG A 1 100 ? 4.654 -2.424 -9.305 1.00 94.12 100 ARG A N 1
ATOM 775 C CA . ARG A 1 100 ? 5.039 -2.681 -7.911 1.00 94.12 100 ARG A CA 1
ATOM 776 C C . ARG A 1 100 ? 4.316 -1.739 -6.947 1.00 94.12 100 ARG A C 1
ATOM 778 O O . ARG A 1 100 ? 3.872 -2.211 -5.898 1.00 94.12 100 ARG A O 1
ATOM 785 N N . ARG A 1 101 ? 4.140 -0.463 -7.309 1.00 95.06 101 ARG A N 1
ATOM 786 C CA . ARG A 1 101 ? 3.363 0.525 -6.540 1.00 95.06 101 ARG A CA 1
ATOM 787 C C . ARG A 1 101 ? 1.901 0.096 -6.421 1.00 95.06 101 ARG A C 1
ATOM 789 O O . ARG A 1 101 ? 1.412 -0.076 -5.305 1.00 95.06 101 ARG A O 1
ATOM 796 N N . GLU A 1 102 ? 1.248 -0.213 -7.540 1.00 96.38 102 GLU A N 1
ATOM 797 C CA . GLU A 1 102 ? -0.148 -0.677 -7.574 1.00 96.38 102 GLU A CA 1
ATOM 798 C C . GLU A 1 102 ? -0.371 -1.951 -6.742 1.00 96.38 102 GLU A C 1
ATOM 800 O O . GLU A 1 102 ? -1.365 -2.074 -6.015 1.00 96.38 102 GLU A O 1
ATOM 805 N N . ARG A 1 103 ? 0.571 -2.905 -6.793 1.00 96.81 103 ARG A N 1
ATOM 806 C CA . ARG A 1 103 ? 0.533 -4.132 -5.977 1.00 96.81 103 ARG A CA 1
ATOM 807 C C . ARG A 1 103 ? 0.638 -3.831 -4.479 1.00 96.81 103 ARG A C 1
ATOM 809 O O . ARG A 1 103 ? -0.064 -4.477 -3.695 1.00 96.81 103 ARG A O 1
ATOM 816 N N . ILE A 1 104 ? 1.483 -2.879 -4.072 1.00 97.06 104 ILE A N 1
ATOM 817 C CA . ILE A 1 104 ? 1.633 -2.458 -2.668 1.00 97.06 104 ILE A CA 1
ATOM 818 C C . ILE A 1 104 ? 0.371 -1.734 -2.191 1.00 97.06 104 ILE A C 1
ATOM 820 O O . ILE A 1 104 ? -0.189 -2.128 -1.168 1.00 97.06 104 ILE A O 1
ATOM 824 N N . GLU A 1 105 ? -0.155 -0.776 -2.957 1.00 97.56 105 GLU A N 1
ATOM 825 C CA . GLU A 1 105 ? -1.427 -0.108 -2.651 1.00 97.56 105 GLU A CA 1
ATOM 826 C C . GLU A 1 105 ? -2.584 -1.106 -2.505 1.00 97.56 105 GLU A C 1
ATOM 828 O O . GLU A 1 105 ? -3.367 -1.046 -1.555 1.00 97.56 105 GLU A O 1
ATOM 833 N N . SER A 1 106 ? -2.683 -2.067 -3.426 1.00 97.88 106 SER A N 1
ATOM 834 C CA . SER A 1 106 ? -3.722 -3.103 -3.424 1.00 97.88 106 SER A CA 1
ATOM 835 C C . SER A 1 106 ? -3.578 -4.088 -2.260 1.00 97.88 106 SER A C 1
ATOM 837 O O . SER A 1 106 ? -4.564 -4.677 -1.802 1.00 97.88 106 SER A O 1
ATOM 839 N N . ARG A 1 107 ? -2.358 -4.301 -1.753 1.00 98.12 107 ARG A N 1
ATOM 840 C CA . ARG A 1 107 ? -2.113 -5.035 -0.502 1.00 98.12 107 ARG A CA 1
ATOM 841 C C . ARG A 1 107 ? -2.505 -4.188 0.708 1.00 98.12 107 ARG A C 1
ATOM 843 O O . ARG A 1 107 ? -3.217 -4.700 1.566 1.00 98.12 107 ARG A O 1
ATOM 850 N N . TRP A 1 108 ? -2.135 -2.909 0.750 1.00 98.31 108 TRP A N 1
ATOM 851 C CA . TRP A 1 108 ? -2.477 -1.992 1.842 1.00 98.31 108 TRP A CA 1
ATOM 852 C C . TRP A 1 108 ? -3.994 -1.817 2.010 1.00 98.31 108 TRP A C 1
ATOM 854 O O . TRP A 1 108 ? -4.521 -1.988 3.110 1.00 98.31 108 TRP A O 1
ATOM 864 N N . LYS A 1 109 ? -4.726 -1.604 0.908 1.00 98.31 109 LYS A N 1
ATOM 865 C CA . LYS A 1 109 ? -6.199 -1.538 0.884 1.00 98.31 109 LYS A CA 1
ATOM 866 C C . LYS A 1 109 ? -6.830 -2.817 1.472 1.00 98.31 109 LYS A C 1
ATOM 868 O O . LYS A 1 109 ? -7.718 -2.734 2.320 1.00 98.31 109 LYS A O 1
ATOM 873 N N . ARG A 1 110 ? -6.326 -4.008 1.113 1.00 98.31 110 ARG A N 1
ATOM 874 C CA . ARG A 1 110 ? -6.783 -5.297 1.685 1.00 98.31 110 ARG A CA 1
ATOM 875 C C . ARG A 1 110 ? -6.411 -5.475 3.161 1.00 98.31 110 ARG A C 1
ATOM 877 O O . ARG A 1 110 ? -7.225 -5.992 3.926 1.00 98.31 110 ARG A O 1
ATOM 884 N N . TYR A 1 111 ? -5.226 -5.028 3.570 1.00 98.06 111 TYR A N 1
ATOM 885 C CA . TYR A 1 111 ? -4.805 -5.031 4.970 1.00 98.06 111 TYR A CA 1
ATOM 886 C C . TYR A 1 111 ? -5.721 -4.153 5.832 1.00 98.06 111 TYR A C 1
ATOM 888 O O . TYR A 1 111 ? -6.183 -4.609 6.875 1.00 98.06 111 TYR A O 1
ATOM 896 N N . CYS A 1 112 ? -6.082 -2.953 5.366 1.00 97.81 112 CYS A N 1
ATOM 897 C CA . CYS A 1 112 ? -7.033 -2.074 6.053 1.00 97.81 112 CYS A CA 1
ATOM 898 C C . CYS A 1 112 ? -8.400 -2.754 6.248 1.00 97.81 112 CYS A C 1
ATOM 900 O O . CYS A 1 112 ? -8.908 -2.796 7.366 1.00 97.81 112 CYS A O 1
ATOM 902 N N . VAL A 1 113 ? -8.947 -3.403 5.209 1.00 97.75 113 VAL A N 1
ATOM 903 C CA . VAL A 1 113 ? -10.193 -4.194 5.316 1.00 97.75 113 VAL A CA 1
ATOM 904 C C . VAL A 1 113 ? -10.073 -5.331 6.343 1.00 97.75 113 VAL A C 1
ATOM 906 O O . VAL A 1 113 ? -11.027 -5.602 7.072 1.00 97.75 113 VAL A O 1
ATOM 909 N N . SER A 1 114 ? -8.908 -5.979 6.444 1.00 97.12 114 SER A N 1
ATOM 910 C CA . SER A 1 114 ? -8.627 -6.971 7.493 1.00 97.12 114 SER A CA 1
ATOM 911 C C . SER A 1 114 ? -8.621 -6.333 8.890 1.00 97.12 114 SER A C 1
ATOM 913 O O . SER A 1 114 ? -9.264 -6.848 9.805 1.00 97.12 114 SER A O 1
ATOM 915 N N . GLN A 1 115 ? -7.984 -5.169 9.062 1.00 97.06 115 GLN A N 1
ATOM 916 C CA . GLN A 1 115 ? -7.973 -4.458 10.345 1.00 97.06 115 GLN A CA 1
ATOM 917 C C . GLN A 1 115 ? -9.363 -3.963 10.765 1.00 97.06 115 GLN A C 1
ATOM 919 O O . GLN A 1 115 ? -9.697 -4.103 11.935 1.00 97.06 115 GLN A O 1
ATOM 924 N N . VAL A 1 116 ? -10.222 -3.500 9.848 1.00 96.50 116 VAL A N 1
ATOM 925 C CA . VAL A 1 116 ? -11.624 -3.149 10.174 1.00 96.50 116 VAL A CA 1
ATOM 926 C C . VAL A 1 116 ? -12.389 -4.345 10.757 1.00 96.50 116 VAL A C 1
ATOM 928 O O . VAL A 1 116 ? -13.195 -4.168 11.667 1.00 96.50 116 VAL A O 1
ATOM 931 N N . ARG A 1 117 ? -12.128 -5.568 10.272 1.00 94.12 117 ARG A N 1
ATOM 932 C CA . ARG A 1 117 ? -12.751 -6.799 10.795 1.00 94.12 117 ARG A CA 1
ATOM 933 C C . ARG A 1 117 ? -12.185 -7.204 12.156 1.00 94.12 117 ARG A C 1
ATOM 935 O O . ARG A 1 117 ? -12.948 -7.552 13.049 1.00 94.12 117 ARG A O 1
ATOM 942 N N . ASN A 1 118 ? -10.864 -7.147 12.311 1.00 93.31 118 ASN A N 1
ATOM 943 C CA . ASN A 1 118 ? -10.174 -7.586 13.529 1.00 93.31 118 ASN A CA 1
ATOM 944 C C . ASN A 1 118 ? -10.239 -6.551 14.667 1.00 93.31 118 ASN A C 1
ATOM 946 O O . ASN A 1 118 ? -10.087 -6.904 15.834 1.00 93.31 118 ASN A O 1
ATOM 950 N N . ARG A 1 119 ? -10.413 -5.269 14.330 1.00 91.81 119 ARG A N 1
ATOM 951 C CA . ARG A 1 119 ? -10.372 -4.116 15.239 1.00 91.81 119 ARG A CA 1
ATOM 952 C C . ARG A 1 119 ? -11.427 -3.065 14.849 1.00 91.81 119 ARG A C 1
ATOM 954 O O . ARG A 1 119 ? -11.073 -1.937 14.502 1.00 91.81 119 ARG A O 1
ATOM 961 N N . PRO A 1 120 ? -12.730 -3.388 14.936 1.00 88.44 120 PRO A N 1
ATOM 962 C CA . PRO A 1 120 ? -13.810 -2.488 14.505 1.00 88.44 120 PRO A CA 1
ATOM 963 C C . PRO A 1 120 ? -13.852 -1.148 15.264 1.00 88.44 120 PRO A C 1
ATOM 965 O O . PRO A 1 120 ? -14.415 -0.174 14.761 1.00 88.44 120 PRO A O 1
ATOM 968 N N . ASN A 1 121 ? -13.226 -1.095 16.446 1.00 91.81 121 ASN A N 1
ATOM 969 C CA . ASN A 1 121 ? -13.125 0.086 17.305 1.00 91.81 121 ASN A CA 1
ATOM 970 C C . ASN A 1 121 ? -12.004 1.064 16.893 1.00 91.81 121 ASN A C 1
ATOM 972 O O . ASN A 1 121 ? -11.928 2.150 17.457 1.00 91.81 121 ASN A O 1
ATOM 976 N N . GLU A 1 122 ? -11.131 0.713 15.941 1.00 93.00 122 GLU A N 1
ATOM 977 C CA . GLU A 1 122 ? -10.111 1.622 15.395 1.00 93.00 122 GLU A CA 1
ATOM 978 C C . GLU A 1 122 ? -10.628 2.249 14.076 1.00 93.00 122 GLU A C 1
ATOM 980 O O . GLU A 1 122 ? -10.481 1.644 13.011 1.00 93.00 122 GLU A O 1
ATOM 985 N N . PRO A 1 123 ? -11.240 3.454 14.090 1.00 91.88 123 PRO A N 1
ATOM 986 C CA . PRO A 1 123 ? -11.939 4.000 12.920 1.00 91.88 123 PRO A CA 1
ATOM 987 C C . PRO A 1 123 ? -11.015 4.336 11.743 1.00 91.88 123 PRO A C 1
ATOM 989 O O . PRO A 1 123 ? -11.469 4.291 10.600 1.00 91.88 123 PRO A O 1
ATOM 992 N N . LYS A 1 124 ? -9.729 4.610 12.001 1.00 94.56 124 LYS A N 1
ATOM 993 C CA . LYS A 1 124 ? -8.727 4.973 10.983 1.00 94.56 124 LYS A CA 1
ATOM 994 C C . LYS A 1 124 ? -8.600 3.960 9.840 1.00 94.56 124 LYS A C 1
ATOM 996 O O . LYS A 1 124 ? -8.269 4.346 8.733 1.00 94.56 124 LYS A O 1
ATOM 1001 N N . TRP A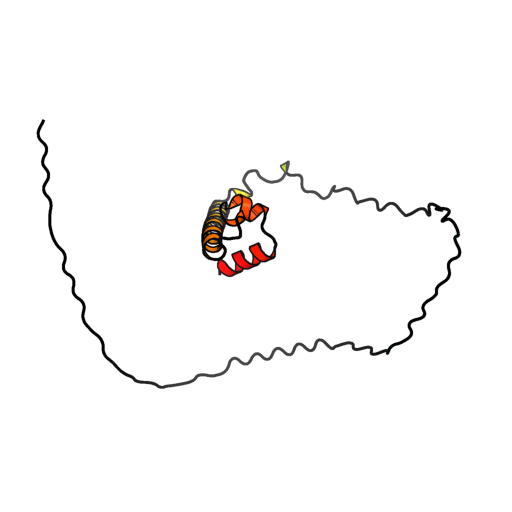 1 125 ? -8.901 2.678 10.073 1.00 96.56 125 TRP A N 1
ATOM 1002 C CA . TRP A 1 125 ? -8.781 1.623 9.055 1.00 96.56 125 TRP A CA 1
ATOM 1003 C C . TRP A 1 125 ? -9.886 1.636 7.990 1.00 96.56 125 TRP A C 1
ATOM 1005 O O . TRP A 1 125 ? -9.812 0.865 7.034 1.00 96.56 125 TRP A O 1
ATOM 1015 N N . ARG A 1 126 ? -10.925 2.468 8.150 1.00 94.75 126 ARG A N 1
ATOM 1016 C CA . ARG A 1 126 ? -12.053 2.557 7.204 1.00 94.75 126 ARG A CA 1
ATOM 1017 C C . ARG A 1 126 ? -11.644 3.139 5.854 1.00 94.75 126 ARG A C 1
ATOM 1019 O O . ARG A 1 126 ? -12.192 2.729 4.836 1.00 94.75 126 ARG A O 1
ATOM 1026 N N . GLU A 1 127 ? -10.682 4.052 5.857 1.00 96.75 127 GLU A N 1
ATOM 1027 C CA . GLU A 1 127 ? -10.166 4.724 4.672 1.00 96.75 127 GLU A CA 1
ATOM 1028 C C . GLU A 1 127 ? -8.668 4.456 4.565 1.00 96.75 127 GLU A C 1
ATOM 1030 O O . GLU A 1 127 ? -7.905 4.757 5.477 1.00 96.75 127 GLU A O 1
ATOM 1035 N N . ALA A 1 128 ? -8.240 3.834 3.465 1.00 97.12 128 ALA A N 1
ATOM 1036 C CA . ALA A 1 128 ? -6.871 3.336 3.348 1.00 97.12 128 ALA A CA 1
ATOM 1037 C C . ALA A 1 128 ? -5.825 4.465 3.323 1.00 97.12 128 ALA A C 1
ATOM 1039 O O . ALA A 1 128 ? -4.703 4.259 3.778 1.00 97.12 128 ALA A O 1
ATOM 1040 N N . GLU A 1 129 ? -6.176 5.646 2.814 1.00 96.88 129 GLU A N 1
ATOM 1041 C CA . GLU A 1 129 ? -5.265 6.791 2.787 1.00 96.88 129 GLU A CA 1
ATOM 1042 C C . GLU A 1 129 ? -5.079 7.388 4.190 1.00 96.88 129 GLU A C 1
ATOM 1044 O O . GLU A 1 129 ? -3.952 7.484 4.669 1.00 96.88 129 GLU A O 1
ATOM 1049 N N . GLU A 1 130 ? -6.173 7.667 4.905 1.00 96.69 130 GLU A N 1
ATOM 1050 C CA . GLU A 1 130 ? -6.140 8.096 6.311 1.00 96.69 130 GLU A CA 1
ATOM 1051 C C . GLU A 1 130 ? -5.439 7.073 7.213 1.00 96.69 130 GLU A C 1
ATOM 1053 O O . GLU A 1 130 ? -4.618 7.440 8.055 1.00 96.69 130 GLU A O 1
ATOM 1058 N N . ALA A 1 131 ? -5.686 5.777 6.999 1.00 97.06 131 ALA A N 1
ATOM 1059 C CA . ALA A 1 131 ? -4.993 4.704 7.705 1.00 97.06 131 ALA A CA 1
ATOM 1060 C C . ALA A 1 131 ? -3.470 4.780 7.530 1.00 97.06 131 ALA A C 1
ATOM 1062 O O . ALA A 1 131 ? -2.744 4.435 8.464 1.00 97.06 131 ALA A O 1
ATOM 1063 N N . LEU A 1 132 ? -2.996 5.189 6.345 1.00 97.38 132 LEU A N 1
ATOM 1064 C CA . LEU A 1 132 ? -1.574 5.326 6.027 1.00 97.38 132 LEU A CA 1
ATOM 1065 C C . LEU A 1 132 ? -0.997 6.608 6.634 1.00 97.38 132 LEU A C 1
ATOM 1067 O O . LEU A 1 132 ? 0.043 6.543 7.283 1.00 97.38 132 LEU A O 1
ATOM 1071 N N . ARG A 1 133 ? -1.699 7.744 6.514 1.00 96.81 133 ARG A N 1
ATOM 1072 C CA . ARG A 1 133 ? -1.298 9.014 7.151 1.00 96.81 133 ARG A CA 1
ATOM 1073 C C . ARG A 1 133 ? -1.232 8.897 8.682 1.00 96.81 133 ARG A C 1
ATOM 1075 O O . ARG A 1 133 ? -0.386 9.518 9.313 1.00 96.81 133 ARG A O 1
ATOM 1082 N N . GLN A 1 134 ? -2.080 8.055 9.278 1.00 96.50 134 GLN A N 1
ATOM 1083 C CA . GLN A 1 134 ? -2.130 7.764 10.719 1.00 96.50 134 GLN A CA 1
ATOM 1084 C C . GLN A 1 134 ? -1.385 6.463 11.105 1.00 96.50 134 GLN A C 1
ATOM 1086 O O . GLN A 1 134 ? -1.568 5.921 12.207 1.00 96.50 134 GLN A O 1
ATOM 1091 N N . ALA A 1 135 ? -0.562 5.905 10.210 1.00 96.06 135 ALA A N 1
ATOM 1092 C CA . ALA A 1 135 ? 0.192 4.689 10.482 1.00 96.06 135 ALA A CA 1
ATOM 1093 C C . ALA A 1 135 ? 1.430 4.985 11.341 1.00 96.06 135 ALA A C 1
ATOM 1095 O O . ALA A 1 135 ? 2.395 5.584 10.884 1.00 96.06 135 ALA A O 1
ATOM 1096 N N . SER A 1 136 ? 1.457 4.482 12.579 1.00 96.56 136 SER A N 1
ATOM 1097 C CA . SER A 1 136 ? 2.711 4.379 13.330 1.00 96.56 136 SER A CA 1
ATOM 1098 C C . SER A 1 136 ? 3.624 3.306 12.727 1.00 96.56 136 SER A C 1
ATOM 1100 O O . SER A 1 136 ? 3.148 2.364 12.090 1.00 96.56 136 SER A O 1
ATOM 1102 N N . ASN A 1 137 ? 4.927 3.365 13.014 1.00 97.81 137 ASN A N 1
ATOM 1103 C CA . ASN A 1 137 ? 5.907 2.373 12.543 1.00 97.81 137 ASN A CA 1
ATOM 1104 C C . ASN A 1 137 ? 5.472 0.922 12.841 1.00 97.81 137 ASN A C 1
ATOM 1106 O O . ASN A 1 137 ? 5.620 0.040 12.003 1.00 97.81 137 ASN A O 1
ATOM 1110 N N . ASN A 1 138 ? 4.839 0.672 13.995 1.00 97.19 138 ASN A N 1
ATOM 1111 C CA . ASN A 1 138 ? 4.287 -0.640 14.370 1.00 97.19 138 ASN A CA 1
ATOM 1112 C C . ASN A 1 138 ? 3.190 -1.124 13.393 1.00 97.19 138 ASN A C 1
ATOM 1114 O O . ASN A 1 138 ? 3.125 -2.307 13.063 1.00 97.19 138 ASN A O 1
ATOM 1118 N N . ASN A 1 139 ? 2.358 -0.215 12.874 1.00 96.38 139 ASN A N 1
ATOM 1119 C CA . ASN A 1 139 ? 1.349 -0.531 11.860 1.00 96.38 139 ASN A CA 1
ATOM 1120 C C . ASN A 1 139 ? 2.003 -0.919 10.525 1.00 96.38 139 ASN A C 1
ATOM 1122 O O . ASN A 1 139 ? 1.564 -1.887 9.904 1.00 96.38 139 ASN A O 1
ATOM 1126 N N . ILE A 1 140 ? 3.073 -0.219 10.128 1.00 97.69 140 ILE A N 1
ATOM 1127 C CA . ILE A 1 140 ? 3.859 -0.534 8.926 1.00 97.69 140 ILE A CA 1
ATOM 1128 C C . ILE A 1 140 ? 4.557 -1.893 9.074 1.00 97.69 140 ILE A C 1
ATOM 1130 O O . ILE A 1 140 ? 4.390 -2.753 8.213 1.00 97.69 140 ILE A O 1
ATOM 1134 N N . TYR A 1 141 ? 5.237 -2.160 10.195 1.00 97.50 141 TYR A N 1
ATOM 1135 C CA . TYR A 1 141 ? 5.856 -3.468 10.462 1.00 97.50 141 TYR A CA 1
ATOM 1136 C C . TYR A 1 141 ? 4.843 -4.622 10.426 1.00 97.50 141 TYR A C 1
ATOM 1138 O O . TYR A 1 141 ? 5.124 -5.677 9.857 1.00 97.50 141 TYR A O 1
ATOM 1146 N N . ARG A 1 142 ? 3.639 -4.431 10.983 1.00 96.75 142 ARG A N 1
ATOM 1147 C CA . ARG A 1 142 ? 2.561 -5.435 10.919 1.00 96.75 142 ARG A CA 1
ATOM 1148 C C . ARG A 1 142 ? 2.045 -5.653 9.502 1.00 96.75 142 ARG A C 1
ATOM 1150 O O . ARG A 1 142 ? 1.774 -6.796 9.146 1.00 96.75 142 ARG A O 1
ATOM 1157 N N . PHE A 1 143 ? 1.937 -4.597 8.701 1.00 97.81 143 PHE A N 1
ATOM 1158 C CA . PHE A 1 143 ? 1.575 -4.702 7.290 1.00 97.81 143 PHE A CA 1
ATOM 1159 C C . PHE A 1 143 ? 2.636 -5.445 6.471 1.00 97.81 143 PHE A C 1
ATOM 1161 O O . PHE A 1 143 ? 2.286 -6.342 5.705 1.00 97.81 143 PHE A O 1
ATOM 1168 N N . LEU A 1 144 ? 3.919 -5.129 6.668 1.00 96.81 144 LEU A N 1
ATOM 1169 C CA . LEU A 1 144 ? 5.027 -5.822 6.009 1.00 96.81 144 LEU A CA 1
ATOM 1170 C C . LEU A 1 144 ? 5.048 -7.308 6.392 1.00 96.81 144 LEU A C 1
ATOM 1172 O O . LEU A 1 144 ? 5.097 -8.155 5.507 1.00 96.81 144 LEU A O 1
ATOM 1176 N N . ARG A 1 145 ? 4.882 -7.639 7.681 1.00 97.00 145 ARG A N 1
ATOM 1177 C CA . ARG A 1 145 ? 4.766 -9.033 8.146 1.00 97.00 145 ARG A CA 1
ATOM 1178 C C . ARG A 1 145 ? 3.520 -9.754 7.613 1.00 97.00 145 ARG A C 1
ATOM 1180 O O . ARG A 1 145 ? 3.559 -10.962 7.454 1.00 97.00 145 ARG A O 1
ATOM 1187 N N . TRP A 1 146 ? 2.427 -9.040 7.345 1.00 96.50 146 TRP A N 1
ATOM 1188 C CA . TRP A 1 146 ? 1.215 -9.596 6.721 1.00 96.50 146 TRP A CA 1
ATOM 1189 C C . TRP A 1 146 ? 1.347 -9.779 5.195 1.00 96.50 146 TRP A C 1
ATOM 1191 O O . TRP A 1 146 ? 0.518 -10.435 4.570 1.00 96.50 146 TRP A O 1
ATOM 1201 N N . CYS A 1 147 ? 2.370 -9.180 4.581 1.00 94.25 147 CYS A N 1
ATOM 1202 C CA . CYS A 1 147 ? 2.649 -9.268 3.148 1.00 94.25 147 CYS A CA 1
ATOM 1203 C C . CYS A 1 147 ? 3.591 -10.418 2.754 1.00 94.25 147 CYS A C 1
ATOM 1205 O O . CYS A 1 147 ? 3.778 -10.627 1.548 1.00 94.25 147 CYS A O 1
ATOM 1207 N N . LEU A 1 148 ? 4.191 -11.096 3.732 1.00 88.94 148 LEU A N 1
ATOM 1208 C CA . LEU A 1 148 ? 5.054 -12.266 3.566 1.00 88.94 148 LEU A CA 1
ATOM 1209 C C . LEU A 1 148 ? 4.219 -13.543 3.722 1.00 88.94 148 LEU A C 1
ATOM 1211 O O . LEU A 1 148 ? 4.347 -14.400 2.825 1.00 88.94 148 LEU A O 1
#

Foldseek 3Di:
DDDDDDDDDDDDDDDDDDDDDDDDDDDDDDDDDDDDDDPPDDPDDDDDDDDDDDDDDDDDDDPPPPPDPDPPPPPPPVPVDDPPVPQDPCNCVDPVSVVVVVVLLVLLLVVLVVCCVVPVPPCQSVDSVSVVVPDDPVNVVVSVVVVD

Secondary structure (DSSP, 8-state):
------------------------------------------------------------------------------TTS--TTTS-TTTTTSHHHHHHHHHHHHHHHHHHHHHHHH-TT-GGGGSHHHHHHT--HHHHHHHHHHT-

Organism: NCBI:txid60172

Radius of gyration: 34.56 Å; chains: 1; bounding box: 79×83×79 Å

pLDDT: mean 71.21, std 21.87, range [38.03, 98.31]